Protein AF-A0AAW4X0J6-F1 (afdb_monomer_lite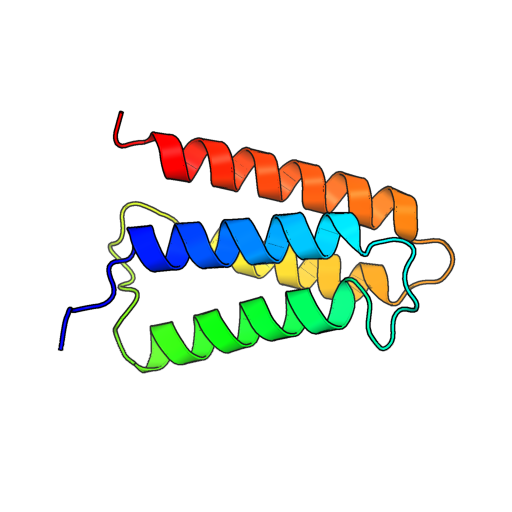)

Foldseek 3Di:
DPQCAPLNLLVVLLVLLVQLLVQLPPDLVPGNLVSLVVNLVVVVVCVVVVSDDPPDPDDVVVLNVLSVVLNVQSVDPPSSVVSNVSSVVSSVVSVVSSPPPD

InterPro domains:
  IPR046074 Protein of unknown function DUF6092 [PF19585] (8-97)

pLDDT: mean 88.05, std 10.99, range [46.91, 97.56]

Sequence (102 aa):
MSELSQKEVLKLISHMTSSARGLIYEPKSYGPFRLIDSIIKLYQTLEEADVIKENGETDFDEIISELEAVKRDCLEEDCQEDCAEKLDAIINKLVVELNKEI

Organism: NCBI:txid2886943

Structure (mmCIF, N/CA/C/O backbone):
data_AF-A0AAW4X0J6-F1
#
_entry.id   AF-A0AAW4X0J6-F1
#
loop_
_atom_site.group_PDB
_atom_site.id
_atom_site.type_symbol
_atom_site.label_atom_id
_atom_site.label_alt_id
_atom_site.label_comp_id
_atom_site.label_asym_id
_atom_site.label_entity_id
_atom_site.label_seq_id
_atom_site.pdbx_PDB_ins_code
_atom_site.Cartn_x
_atom_site.Cartn_y
_atom_site.Cartn_z
_atom_site.occupancy
_atom_site.B_iso_or_equiv
_atom_site.auth_seq_id
_atom_site.auth_comp_id
_atom_site.auth_asym_id
_atom_site.auth_atom_id
_atom_site.pdbx_PDB_model_num
ATOM 1 N N . MET A 1 1 ? -5.485 -11.920 23.346 1.00 46.91 1 MET A N 1
ATOM 2 C CA . MET A 1 1 ? -4.741 -11.469 22.150 1.00 46.91 1 MET A CA 1
ATOM 3 C C . MET A 1 1 ? -4.921 -9.966 22.093 1.00 46.91 1 MET A C 1
ATOM 5 O O . MET A 1 1 ? -6.025 -9.538 22.399 1.00 46.91 1 MET A O 1
ATOM 9 N N . SER A 1 2 ? -3.873 -9.177 21.843 1.00 55.34 2 SER A N 1
ATOM 10 C CA . SER A 1 2 ? -4.069 -7.740 21.612 1.00 55.34 2 SER A CA 1
ATOM 11 C C . SER A 1 2 ? -4.924 -7.579 20.359 1.00 55.34 2 SER A C 1
ATOM 13 O O . SER A 1 2 ? -4.655 -8.240 19.356 1.00 55.34 2 SER A O 1
ATOM 15 N N . GLU A 1 3 ? -5.979 -6.777 20.438 1.00 65.38 3 GLU A N 1
ATOM 16 C CA . GLU A 1 3 ? -6.766 -6.414 19.262 1.00 65.38 3 GLU A CA 1
ATOM 17 C C . GLU A 1 3 ? -5.874 -5.584 18.335 1.00 65.38 3 GLU A C 1
ATOM 19 O O . GLU A 1 3 ? -5.185 -4.675 18.799 1.00 65.38 3 GLU A O 1
ATOM 24 N N . LEU A 1 4 ? -5.831 -5.941 17.050 1.00 76.25 4 LEU A N 1
ATOM 25 C CA . LEU A 1 4 ? -5.107 -5.168 16.048 1.00 76.25 4 LEU A CA 1
ATOM 26 C C . LEU A 1 4 ? -5.902 -3.883 15.795 1.00 76.25 4 LEU A C 1
ATOM 28 O O . LEU A 1 4 ? -7.049 -3.939 15.362 1.00 76.25 4 LEU A O 1
ATOM 32 N N . SER A 1 5 ? -5.316 -2.731 16.097 1.00 83.69 5 SER A N 1
ATOM 33 C CA . SER A 1 5 ? -5.966 -1.434 15.894 1.00 83.69 5 SER A CA 1
ATOM 34 C C . SER A 1 5 ? -5.904 -0.992 14.428 1.00 83.69 5 SER A C 1
ATOM 36 O O . SER A 1 5 ? -4.947 -1.303 13.714 1.00 83.69 5 SER A O 1
ATOM 38 N N . GLN A 1 6 ? -6.868 -0.175 13.984 1.00 85.06 6 GLN A N 1
ATOM 39 C CA . GLN A 1 6 ? -6.821 0.460 12.656 1.00 85.06 6 GLN A CA 1
ATOM 40 C C . GLN A 1 6 ? -5.508 1.224 12.430 1.00 85.06 6 GLN A C 1
ATOM 42 O O . GLN A 1 6 ? -4.935 1.173 11.346 1.00 85.06 6 GLN A O 1
ATOM 47 N N . LYS A 1 7 ? -4.966 1.858 13.475 1.00 86.50 7 LYS A N 1
ATOM 48 C CA . LYS A 1 7 ? -3.672 2.549 13.417 1.00 86.50 7 LYS A CA 1
ATOM 49 C C . LYS A 1 7 ? -2.501 1.604 13.142 1.00 86.50 7 LYS A C 1
ATOM 51 O O . LYS A 1 7 ? -1.570 1.970 12.428 1.00 86.50 7 LYS A O 1
ATOM 56 N N . GLU A 1 8 ? -2.508 0.399 13.707 1.00 89.56 8 GLU A N 1
ATOM 57 C CA . GLU A 1 8 ? -1.485 -0.616 13.419 1.00 89.56 8 GLU A CA 1
ATOM 58 C C . GLU A 1 8 ? -1.596 -1.136 11.988 1.00 89.56 8 GLU A C 1
ATOM 60 O O . GLU A 1 8 ? -0.573 -1.285 11.318 1.00 89.56 8 GLU A O 1
ATOM 65 N N . VAL A 1 9 ? -2.821 -1.324 11.493 1.00 90.69 9 VAL A N 1
ATOM 66 C CA . VAL A 1 9 ? -3.067 -1.663 10.087 1.00 90.69 9 VAL A CA 1
ATOM 67 C C . VAL A 1 9 ? -2.554 -0.558 9.164 1.00 90.69 9 VAL A C 1
ATOM 69 O O . VAL A 1 9 ? -1.798 -0.840 8.236 1.00 90.69 9 VAL A O 1
ATOM 72 N N . LEU A 1 10 ? -2.880 0.705 9.449 1.00 92.12 10 LEU A N 1
ATOM 73 C CA . LEU A 1 10 ? -2.422 1.851 8.666 1.00 92.12 10 LEU A CA 1
ATOM 74 C C . LEU A 1 10 ? -0.892 1.938 8.624 1.00 92.12 10 LEU A C 1
ATOM 76 O O . LEU A 1 10 ? -0.311 2.155 7.560 1.00 92.12 10 LEU A O 1
ATOM 80 N N . LYS A 1 11 ? -0.216 1.709 9.757 1.00 93.69 11 LYS A N 1
ATOM 81 C CA . LYS A 1 11 ? 1.254 1.643 9.813 1.00 93.69 11 LYS A CA 1
ATOM 82 C C . LYS A 1 11 ? 1.813 0.516 8.950 1.00 93.69 11 LYS A C 1
ATOM 84 O O . LYS A 1 11 ? 2.811 0.725 8.261 1.00 93.69 11 LYS A O 1
ATOM 89 N N . LEU A 1 12 ? 1.188 -0.661 8.979 1.00 95.38 12 LEU A N 1
ATOM 90 C CA . LEU A 1 12 ? 1.619 -1.804 8.179 1.00 95.38 12 LEU A CA 1
ATOM 91 C C . LEU A 1 12 ? 1.453 -1.528 6.680 1.00 95.38 12 LEU A C 1
ATOM 93 O O . LEU A 1 12 ? 2.414 -1.695 5.930 1.00 95.38 12 LEU A O 1
ATOM 97 N N . ILE A 1 13 ? 0.290 -1.026 6.260 1.00 95.69 13 ILE A N 1
ATOM 98 C CA . ILE A 1 13 ? 0.041 -0.617 4.871 1.00 95.69 13 ILE A CA 1
ATOM 99 C C . ILE A 1 13 ? 1.058 0.449 4.445 1.00 95.69 13 ILE A C 1
ATOM 101 O O . ILE A 1 13 ? 1.698 0.301 3.409 1.00 95.69 13 ILE A O 1
ATOM 105 N N . SER A 1 14 ? 1.314 1.457 5.282 1.00 96.62 14 SER A N 1
ATOM 106 C CA . SER A 1 14 ? 2.325 2.497 5.021 1.00 96.62 14 SER A CA 1
ATOM 107 C C . SER A 1 14 ? 3.730 1.934 4.814 1.00 96.62 14 SER A C 1
ATOM 109 O O . SER A 1 14 ? 4.448 2.331 3.889 1.00 96.62 14 SER A O 1
ATOM 111 N N . HIS A 1 15 ? 4.131 0.975 5.647 1.00 97.44 15 HIS A N 1
ATOM 112 C CA . HIS A 1 15 ? 5.419 0.307 5.513 1.00 97.44 15 HIS A CA 1
ATOM 113 C C . HIS A 1 15 ? 5.513 -0.516 4.220 1.00 97.44 15 HIS A C 1
ATOM 115 O O . HIS A 1 15 ? 6.524 -0.463 3.519 1.00 97.44 15 HIS A O 1
ATOM 121 N N . MET A 1 16 ? 4.461 -1.258 3.877 1.00 97.38 16 MET A N 1
ATOM 122 C CA . MET A 1 16 ? 4.435 -2.072 2.664 1.00 97.38 16 MET A CA 1
ATOM 123 C C . MET A 1 16 ? 4.400 -1.206 1.397 1.00 97.38 16 MET A C 1
ATOM 125 O O . MET A 1 16 ? 5.131 -1.499 0.455 1.00 97.38 16 MET A O 1
ATOM 129 N N . THR A 1 17 ? 3.635 -0.111 1.380 1.00 97.19 17 THR A N 1
ATOM 130 C CA . THR A 1 17 ? 3.570 0.819 0.239 1.00 97.19 17 THR A CA 1
ATOM 131 C C . THR A 1 17 ? 4.912 1.513 -0.003 1.00 97.19 17 THR A C 1
ATOM 133 O O . THR A 1 17 ? 5.407 1.530 -1.129 1.00 97.19 17 THR A O 1
ATOM 136 N N . SER A 1 18 ? 5.557 2.025 1.051 1.00 97.25 18 SER A N 1
ATOM 137 C CA . SER A 1 18 ? 6.899 2.626 0.940 1.00 97.25 18 SER A CA 1
ATOM 138 C C . SER A 1 18 ? 7.965 1.611 0.519 1.00 97.25 18 SER A C 1
ATOM 140 O O . SER A 1 18 ? 8.863 1.928 -0.261 1.00 97.25 18 SER A O 1
ATOM 142 N N . SER A 1 19 ? 7.827 0.359 0.953 1.00 96.38 19 SER A N 1
ATOM 143 C CA . SER A 1 19 ? 8.681 -0.736 0.492 1.00 96.38 19 SER A CA 1
ATOM 144 C C . SER A 1 19 ? 8.435 -1.059 -0.986 1.00 96.38 19 SER A C 1
ATOM 146 O O . SER A 1 19 ? 9.395 -1.235 -1.731 1.00 96.38 19 SER A O 1
ATOM 148 N N . ALA A 1 20 ? 7.180 -1.063 -1.454 1.00 94.88 20 ALA A N 1
ATOM 149 C CA . ALA A 1 20 ? 6.851 -1.275 -2.868 1.00 94.88 20 ALA A CA 1
ATOM 150 C C . ALA A 1 20 ? 7.485 -0.187 -3.740 1.00 94.88 20 ALA A C 1
ATOM 152 O O . ALA A 1 20 ? 8.086 -0.489 -4.770 1.00 94.88 20 ALA A O 1
ATOM 153 N N . ARG A 1 21 ? 7.450 1.064 -3.272 1.00 95.56 21 ARG A N 1
ATOM 154 C CA . ARG A 1 21 ? 8.120 2.196 -3.918 1.00 95.56 21 ARG A CA 1
ATOM 155 C C . ARG A 1 21 ? 9.635 2.012 -4.039 1.00 95.56 21 ARG A C 1
ATOM 157 O O . ARG A 1 21 ? 10.210 2.382 -5.065 1.00 95.56 21 ARG A O 1
ATOM 164 N N . GLY A 1 22 ? 10.274 1.433 -3.023 1.00 94.38 22 GLY A N 1
ATOM 165 C CA . GLY A 1 22 ? 11.704 1.105 -3.038 1.00 94.38 22 GLY A CA 1
ATOM 166 C C . GLY A 1 22 ? 12.074 -0.028 -4.001 1.00 94.38 22 GLY A C 1
ATOM 167 O O . GLY A 1 22 ? 13.221 -0.117 -4.426 1.00 94.38 22 GLY A O 1
ATOM 168 N N . LEU A 1 23 ? 11.104 -0.861 -4.385 1.00 93.00 23 LEU A N 1
ATOM 169 C CA . LEU A 1 23 ? 11.291 -1.999 -5.286 1.00 93.00 23 LEU A CA 1
ATOM 170 C C . LEU A 1 23 ? 10.965 -1.669 -6.749 1.00 93.00 23 LEU A C 1
ATOM 172 O O . LEU A 1 23 ? 10.952 -2.577 -7.567 1.00 93.00 23 LEU A O 1
ATOM 176 N N . ILE A 1 24 ? 10.699 -0.408 -7.112 1.00 91.75 24 ILE A N 1
ATOM 177 C CA . ILE A 1 24 ? 10.150 -0.051 -8.435 1.00 91.75 24 ILE A CA 1
ATOM 178 C C . ILE A 1 24 ? 11.008 -0.499 -9.633 1.00 91.75 24 ILE A C 1
ATOM 180 O O . ILE A 1 24 ? 10.477 -0.779 -10.705 1.00 91.75 24 ILE A O 1
ATOM 184 N N . TYR A 1 25 ? 12.323 -0.613 -9.442 1.00 89.62 25 TYR A N 1
ATOM 185 C CA . TYR A 1 25 ? 13.269 -1.068 -10.466 1.00 89.62 25 TYR A CA 1
ATOM 186 C C . TYR A 1 25 ? 13.533 -2.580 -10.430 1.00 89.62 25 TYR A C 1
ATOM 188 O O . TYR A 1 25 ? 14.253 -3.100 -11.281 1.00 89.62 25 TYR A O 1
ATOM 196 N N . GLU A 1 26 ? 12.960 -3.295 -9.461 1.00 88.56 26 GLU A N 1
ATOM 197 C CA . GLU A 1 26 ? 13.024 -4.750 -9.406 1.00 88.56 26 GLU A CA 1
ATOM 198 C C . GLU A 1 26 ? 12.080 -5.370 -10.446 1.00 88.56 26 GLU A C 1
ATOM 200 O O . GLU A 1 26 ? 11.029 -4.805 -10.769 1.00 88.56 26 GLU A O 1
ATOM 205 N N . PRO A 1 27 ? 12.390 -6.570 -10.959 1.00 85.00 27 PRO A N 1
ATOM 206 C CA . PRO A 1 27 ? 11.536 -7.245 -11.927 1.00 85.00 27 PRO A CA 1
ATOM 207 C C . PRO A 1 27 ? 10.087 -7.393 -11.468 1.00 85.00 27 PRO A C 1
ATOM 209 O O . PRO A 1 27 ? 9.809 -7.881 -10.374 1.00 85.00 27 PRO A O 1
ATOM 212 N N . LYS A 1 28 ? 9.147 -7.059 -12.360 1.00 72.25 28 LYS A N 1
ATOM 213 C CA . LYS A 1 28 ? 7.692 -7.030 -12.112 1.00 72.25 28 LYS A CA 1
ATOM 214 C C . LYS A 1 28 ? 7.162 -8.260 -11.372 1.00 72.25 28 LYS A C 1
ATOM 216 O O . LYS A 1 28 ? 6.309 -8.149 -10.49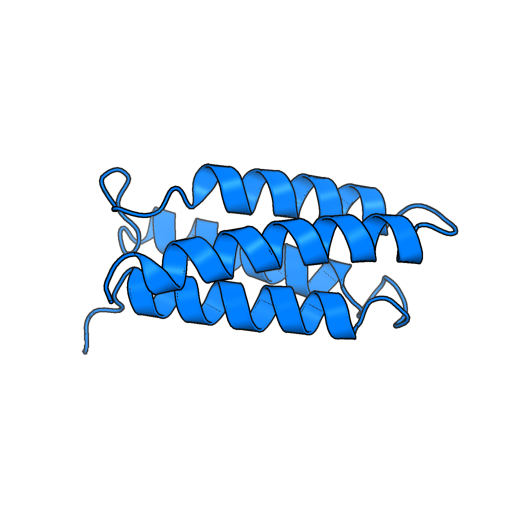8 1.00 72.25 28 LYS A O 1
ATOM 221 N N . SER A 1 29 ? 7.698 -9.441 -11.683 1.00 72.50 29 SER A N 1
ATOM 222 C CA . SER A 1 29 ? 7.293 -10.702 -11.061 1.00 72.50 29 SER A CA 1
ATOM 223 C C . SER A 1 29 ? 7.578 -10.799 -9.563 1.00 72.50 29 SER A C 1
ATOM 225 O O . SER A 1 29 ? 6.998 -11.672 -8.934 1.00 72.50 29 SER A O 1
ATOM 227 N N . TYR A 1 30 ? 8.460 -9.979 -8.988 1.00 74.88 30 TYR A N 1
ATOM 228 C CA . TYR A 1 30 ? 8.776 -9.971 -7.551 1.00 74.88 30 TYR A CA 1
ATOM 229 C C . TYR A 1 30 ? 9.078 -8.574 -6.971 1.00 74.88 30 TYR A C 1
ATOM 231 O O . TYR A 1 30 ? 9.402 -8.475 -5.792 1.00 74.88 30 TYR A O 1
ATOM 239 N N . GLY A 1 31 ? 8.938 -7.517 -7.774 1.00 79.62 31 GLY A N 1
ATOM 240 C CA . GLY A 1 31 ? 9.074 -6.117 -7.378 1.00 79.62 31 GLY A CA 1
ATOM 241 C C . GLY A 1 31 ? 7.767 -5.518 -6.832 1.00 79.62 31 GLY A C 1
ATOM 242 O O . GLY A 1 31 ? 7.062 -6.181 -6.062 1.00 79.62 31 GLY A O 1
ATOM 243 N N . PRO A 1 32 ? 7.395 -4.284 -7.221 1.00 88.88 32 PRO A N 1
ATOM 244 C CA . PRO A 1 32 ? 6.330 -3.519 -6.566 1.00 88.88 32 PRO A CA 1
ATOM 245 C C . PRO A 1 32 ? 4.969 -4.218 -6.669 1.00 88.88 32 PRO A C 1
ATOM 247 O O . PRO A 1 32 ? 4.205 -4.238 -5.708 1.00 88.88 32 PRO A O 1
ATOM 250 N N . PHE A 1 33 ? 4.700 -4.871 -7.804 1.00 90.81 33 PHE A N 1
ATOM 251 C CA . PHE A 1 33 ? 3.428 -5.528 -8.096 1.00 90.81 33 PHE A CA 1
ATOM 252 C C . PHE A 1 33 ? 3.009 -6.537 -7.019 1.00 90.81 33 PHE A C 1
ATOM 254 O O . PHE A 1 33 ? 1.891 -6.471 -6.515 1.00 90.81 33 PHE A O 1
ATOM 261 N N . ARG A 1 34 ? 3.894 -7.474 -6.642 1.00 90.38 34 ARG A N 1
ATOM 262 C CA . ARG A 1 34 ? 3.545 -8.523 -5.666 1.00 90.38 34 ARG A CA 1
ATOM 263 C C . ARG A 1 34 ? 3.285 -7.954 -4.285 1.00 90.38 34 ARG A C 1
ATOM 265 O O . ARG A 1 34 ? 2.436 -8.476 -3.565 1.00 90.38 34 ARG A O 1
ATOM 272 N N . LEU A 1 35 ? 4.026 -6.916 -3.911 1.00 93.38 35 LEU A N 1
ATOM 273 C CA . LEU A 1 35 ? 3.852 -6.298 -2.612 1.00 93.38 35 LEU A CA 1
ATOM 274 C C . LEU A 1 35 ? 2.534 -5.524 -2.564 1.00 93.38 35 LEU A C 1
ATOM 276 O O . LEU A 1 35 ? 1.770 -5.726 -1.630 1.00 93.38 35 LEU A O 1
ATOM 280 N N . ILE A 1 36 ? 2.210 -4.761 -3.612 1.00 95.19 36 ILE A N 1
ATOM 281 C CA . ILE A 1 36 ? 0.915 -4.080 -3.746 1.00 95.19 36 ILE A CA 1
ATOM 282 C C . ILE A 1 36 ? -0.243 -5.089 -3.737 1.00 95.19 36 ILE A C 1
ATOM 284 O O . ILE A 1 36 ? -1.205 -4.917 -2.993 1.00 95.19 36 ILE A O 1
ATOM 288 N N . ASP A 1 37 ? -0.136 -6.189 -4.488 1.00 94.62 37 ASP A N 1
ATOM 289 C CA . ASP A 1 37 ? -1.145 -7.259 -4.477 1.00 94.62 37 ASP A CA 1
ATOM 290 C C . ASP A 1 37 ? -1.324 -7.881 -3.082 1.00 94.62 37 ASP A C 1
ATOM 292 O O . ASP A 1 37 ? -2.439 -8.202 -2.675 1.00 94.62 37 ASP A O 1
ATOM 296 N N . SER A 1 38 ? -0.231 -8.004 -2.323 1.00 95.12 38 SER A N 1
ATOM 297 C CA . SER A 1 38 ? -0.267 -8.493 -0.943 1.00 95.12 38 SER A CA 1
ATOM 298 C C . SER A 1 38 ? -0.937 -7.499 0.009 1.00 95.12 38 SER A C 1
ATOM 300 O O . SER A 1 38 ? -1.653 -7.937 0.904 1.00 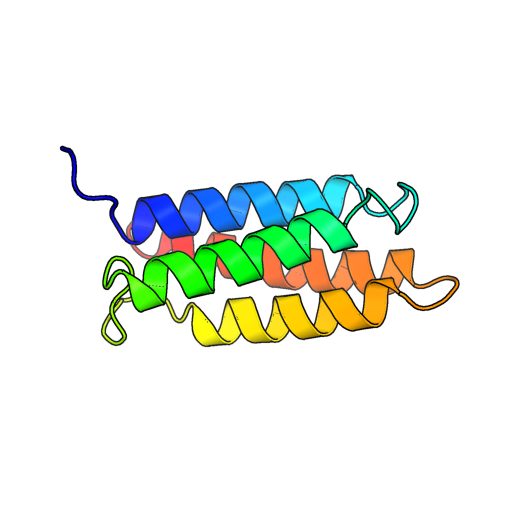95.12 38 SER A O 1
ATOM 302 N N . ILE A 1 39 ? -0.751 -6.187 -0.187 1.00 96.75 39 ILE A N 1
ATOM 303 C CA . ILE A 1 39 ? -1.440 -5.141 0.592 1.00 96.75 39 ILE A CA 1
ATOM 304 C C . ILE A 1 39 ? -2.953 -5.240 0.387 1.00 96.75 39 ILE A C 1
ATOM 306 O O . ILE A 1 39 ? -3.698 -5.268 1.362 1.00 96.75 39 ILE A O 1
ATOM 310 N N . ILE A 1 40 ? -3.400 -5.351 -0.867 1.00 96.56 40 ILE A N 1
ATOM 311 C CA . ILE A 1 40 ? -4.828 -5.437 -1.211 1.00 96.56 40 ILE A CA 1
ATOM 312 C C . ILE A 1 40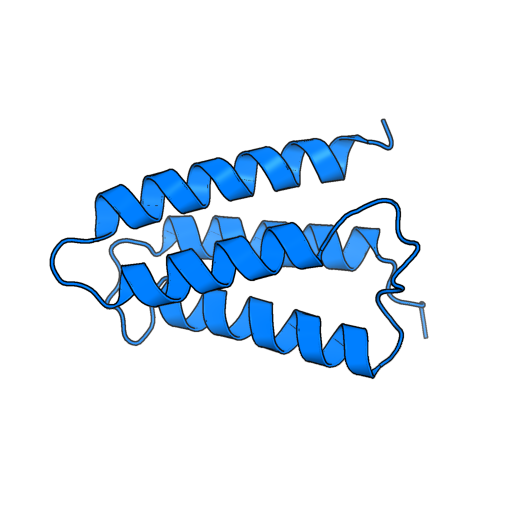 ? -5.463 -6.682 -0.578 1.00 96.56 40 ILE A C 1
ATOM 314 O O . ILE A 1 40 ? -6.495 -6.588 0.080 1.00 96.56 40 ILE A O 1
ATOM 318 N N . LYS A 1 41 ? -4.812 -7.846 -0.701 1.00 96.69 41 LYS A N 1
ATOM 319 C CA . LYS A 1 41 ? -5.297 -9.095 -0.087 1.00 96.69 41 LYS A CA 1
ATOM 320 C C . LYS A 1 41 ? -5.308 -9.039 1.435 1.00 96.69 41 LYS A C 1
ATOM 322 O O . LYS A 1 41 ? -6.213 -9.589 2.057 1.00 96.69 41 LYS A O 1
ATOM 327 N N . LEU A 1 42 ? -4.302 -8.402 2.038 1.00 95.62 42 LEU A N 1
ATOM 328 C CA . LEU A 1 42 ? -4.259 -8.187 3.480 1.00 95.62 42 LEU A CA 1
ATOM 329 C C . LEU A 1 42 ? -5.449 -7.337 3.926 1.00 95.62 42 LEU A C 1
ATOM 331 O O . LEU A 1 42 ? -6.131 -7.729 4.865 1.00 95.62 42 LEU A O 1
ATOM 335 N N . TYR A 1 43 ? -5.711 -6.221 3.244 1.00 94.00 43 TYR A N 1
ATOM 336 C CA . TYR A 1 43 ? -6.854 -5.361 3.536 1.00 94.00 43 TYR A CA 1
ATOM 337 C C . TYR A 1 43 ? -8.175 -6.135 3.463 1.00 94.00 43 TYR A C 1
ATOM 339 O O . TYR A 1 43 ? -8.878 -6.189 4.464 1.00 94.00 43 TYR A O 1
ATOM 347 N N . GLN A 1 44 ? -8.434 -6.838 2.355 1.00 94.00 44 GLN A N 1
ATOM 348 C CA . GLN A 1 44 ? -9.633 -7.672 2.183 1.00 94.00 44 GLN A CA 1
ATOM 349 C C . GLN A 1 44 ? -9.779 -8.710 3.305 1.00 94.00 44 GLN A C 1
ATOM 351 O O . GLN A 1 44 ? -10.849 -8.877 3.876 1.00 94.00 44 GLN A O 1
ATOM 356 N N . THR A 1 45 ? -8.682 -9.373 3.684 1.00 94.19 45 THR A N 1
ATOM 357 C CA . THR A 1 45 ? -8.696 -10.363 4.776 1.00 94.19 45 THR A CA 1
ATOM 358 C C . THR A 1 45 ? -9.038 -9.721 6.126 1.00 94.19 45 THR A C 1
ATOM 360 O O . THR A 1 45 ? -9.713 -10.332 6.951 1.00 94.19 45 THR A O 1
ATOM 363 N N . LEU A 1 46 ? -8.540 -8.509 6.386 1.00 91.12 46 LEU A N 1
ATOM 364 C CA . LEU A 1 46 ? -8.788 -7.781 7.633 1.00 91.12 46 LEU A CA 1
ATOM 365 C C . LEU A 1 46 ? -10.198 -7.181 7.684 1.00 91.12 46 LEU A C 1
ATOM 367 O O . LEU A 1 46 ? -10.793 -7.132 8.760 1.00 91.12 46 LEU A O 1
ATOM 371 N N . GLU A 1 47 ? -10.721 -6.749 6.542 1.00 88.62 47 GLU A N 1
ATOM 372 C CA . GLU A 1 47 ? -12.098 -6.292 6.367 1.00 88.62 47 GLU A CA 1
ATOM 373 C C . GLU A 1 47 ? -13.086 -7.449 6.595 1.00 88.62 47 GLU A C 1
ATOM 375 O O . GLU A 1 47 ? -13.954 -7.356 7.460 1.00 88.62 47 GLU A O 1
ATOM 380 N N . GLU A 1 48 ? -12.891 -8.595 5.930 1.00 90.50 48 GLU A N 1
ATOM 381 C CA . GLU A 1 48 ? -13.708 -9.807 6.117 1.00 90.50 48 GLU A CA 1
ATOM 382 C C . GLU A 1 48 ? -13.690 -10.325 7.567 1.00 90.50 48 GLU A C 1
ATOM 384 O O . GLU A 1 48 ? -14.644 -10.957 8.027 1.00 90.50 48 GLU A O 1
ATOM 389 N N . ALA A 1 49 ? -12.602 -10.061 8.297 1.00 88.81 49 ALA A N 1
ATOM 390 C CA . ALA A 1 49 ? -12.437 -10.422 9.701 1.00 88.81 49 ALA A CA 1
ATOM 391 C C . ALA A 1 49 ? -12.970 -9.364 10.695 1.00 88.81 49 ALA A C 1
ATOM 393 O O . ALA A 1 49 ? -12.788 -9.547 11.900 1.00 88.81 49 ALA A O 1
ATOM 394 N N . ASP A 1 50 ? -13.601 -8.280 10.221 1.00 85.25 50 ASP A N 1
ATOM 395 C CA . ASP A 1 50 ? -14.117 -7.151 11.023 1.00 85.25 50 ASP A CA 1
ATOM 396 C C . ASP A 1 50 ? -13.041 -6.465 11.899 1.00 85.25 50 ASP A C 1
ATOM 398 O O . ASP A 1 50 ? -13.310 -5.916 12.972 1.00 85.25 50 ASP A O 1
ATOM 402 N N . VAL A 1 51 ? -11.779 -6.503 11.448 1.00 83.38 51 VAL A N 1
ATOM 403 C CA . VAL A 1 51 ? -10.649 -5.815 12.102 1.00 83.38 51 VAL A CA 1
ATOM 404 C C . VAL A 1 51 ? -10.612 -4.339 11.700 1.00 83.38 51 VAL A C 1
ATOM 406 O O . VAL A 1 51 ? -10.286 -3.473 12.514 1.00 83.38 51 VAL A O 1
ATOM 409 N N . ILE A 1 52 ? -10.966 -4.041 10.449 1.00 80.06 52 ILE A N 1
ATOM 410 C CA . ILE A 1 52 ? -11.100 -2.681 9.921 1.00 80.06 52 ILE A CA 1
ATOM 411 C C . ILE A 1 52 ? -12.593 -2.418 9.730 1.00 80.06 52 ILE A C 1
ATOM 413 O O . ILE A 1 52 ? -13.239 -3.095 8.943 1.00 80.06 52 ILE A O 1
ATOM 417 N N . LYS A 1 53 ? -13.144 -1.450 10.464 1.00 71.44 53 LYS A N 1
ATOM 418 C CA . LYS A 1 53 ? -14.568 -1.090 10.398 1.00 71.44 53 LYS A CA 1
ATOM 419 C C . LYS A 1 53 ? -14.804 0.072 9.433 1.00 71.44 53 LYS A C 1
ATOM 421 O O . LYS A 1 53 ? -14.030 1.028 9.465 1.00 71.44 53 LYS A O 1
ATOM 426 N N . GLU A 1 54 ? -15.922 0.038 8.702 1.00 61.94 54 GLU A N 1
ATOM 427 C CA . GLU A 1 54 ? -16.389 1.099 7.776 1.00 61.94 54 GLU A CA 1
ATOM 428 C C . GLU A 1 54 ? -16.447 2.505 8.411 1.00 61.94 54 GLU A C 1
ATOM 430 O O . GLU A 1 54 ? -16.301 3.506 7.722 1.00 61.94 54 GLU A O 1
ATOM 435 N N . ASN A 1 55 ? -16.617 2.609 9.736 1.00 61.00 55 ASN A N 1
ATOM 436 C CA . ASN A 1 55 ? -16.725 3.892 10.451 1.00 61.00 55 ASN A CA 1
ATOM 437 C C . ASN A 1 55 ? -15.387 4.391 11.037 1.00 61.00 55 ASN A C 1
ATOM 439 O O . ASN A 1 55 ? -15.387 5.137 12.018 1.00 61.00 55 ASN A O 1
ATOM 443 N N . GLY A 1 56 ? -14.254 3.907 10.521 1.00 63.25 56 GLY A N 1
ATOM 444 C CA . GLY A 1 56 ? -12.922 4.351 10.938 1.00 63.25 56 GLY A CA 1
ATOM 445 C C . GLY A 1 56 ? -12.617 5.798 10.540 1.00 63.25 56 GLY A C 1
ATOM 446 O O . GLY A 1 56 ? -13.223 6.343 9.626 1.00 63.25 56 GLY A O 1
ATOM 447 N N . GLU A 1 57 ? -11.647 6.427 11.208 1.00 72.00 57 GLU A N 1
ATOM 448 C CA . GLU A 1 57 ? -11.188 7.788 10.867 1.00 72.00 57 GLU A CA 1
ATOM 449 C C . GLU A 1 57 ? -10.408 7.851 9.539 1.00 72.00 57 GLU A C 1
ATOM 451 O O . GLU A 1 57 ? -10.276 8.924 8.941 1.00 72.00 57 GLU A O 1
ATOM 456 N N . THR A 1 58 ? -9.896 6.706 9.079 1.00 81.00 58 THR A N 1
ATOM 457 C CA . THR A 1 58 ? -9.141 6.563 7.833 1.00 81.00 58 THR A CA 1
ATOM 458 C C . THR A 1 58 ? -9.974 5.850 6.778 1.00 81.00 58 THR A C 1
ATOM 460 O O . THR A 1 58 ? -10.453 4.739 7.005 1.00 81.00 58 THR A O 1
ATOM 463 N N . ASP A 1 59 ? -10.066 6.470 5.605 1.00 87.00 59 ASP A N 1
ATOM 464 C CA . ASP A 1 59 ? -10.659 5.881 4.408 1.00 87.00 59 ASP A CA 1
ATOM 465 C C . ASP A 1 59 ? -9.654 4.915 3.757 1.00 87.00 59 ASP A C 1
ATOM 467 O O . ASP A 1 59 ? -8.792 5.296 2.959 1.00 87.00 59 ASP A O 1
ATOM 471 N N . PHE A 1 60 ? -9.702 3.649 4.179 1.00 89.94 60 PHE A N 1
ATOM 472 C CA . PHE A 1 60 ? -8.863 2.607 3.589 1.00 89.94 60 PHE A CA 1
ATOM 473 C C . PHE A 1 60 ? -9.302 2.254 2.163 1.00 89.94 60 PHE A C 1
ATOM 475 O O . PHE A 1 60 ? -8.443 1.896 1.359 1.00 89.94 60 PHE A O 1
ATOM 482 N N . ASP A 1 61 ? -10.587 2.387 1.832 1.00 91.69 61 ASP A N 1
ATOM 483 C CA . ASP A 1 61 ? -11.123 2.062 0.507 1.00 91.69 61 ASP A CA 1
ATOM 484 C C . ASP A 1 61 ? -10.505 2.941 -0.579 1.00 91.69 61 ASP A C 1
ATOM 486 O O . ASP A 1 61 ? -10.075 2.439 -1.624 1.00 91.69 61 ASP A O 1
ATOM 490 N N . GLU A 1 62 ? -10.379 4.246 -0.318 1.00 93.00 62 GLU A N 1
ATOM 491 C CA . GLU A 1 62 ? -9.713 5.175 -1.232 1.00 93.00 62 GLU A CA 1
ATOM 492 C C . GLU A 1 62 ? -8.256 4.750 -1.486 1.00 93.00 62 GLU A C 1
ATOM 494 O O . GLU A 1 62 ? -7.837 4.594 -2.636 1.00 93.00 62 GLU A O 1
ATOM 499 N N . ILE A 1 63 ? -7.490 4.500 -0.418 1.00 94.94 63 ILE A N 1
ATOM 500 C CA . ILE A 1 63 ? -6.074 4.105 -0.504 1.00 94.94 63 ILE A CA 1
ATOM 501 C C . ILE A 1 63 ? -5.915 2.800 -1.293 1.00 94.94 63 ILE A C 1
ATOM 503 O O . ILE A 1 63 ? -5.013 2.671 -2.127 1.00 94.94 63 ILE A O 1
ATOM 507 N N . ILE A 1 64 ? -6.772 1.815 -1.024 1.00 96.00 64 ILE A N 1
ATOM 508 C CA . ILE A 1 64 ? -6.702 0.494 -1.651 1.00 96.00 64 ILE A CA 1
ATOM 509 C C . ILE A 1 64 ? -7.093 0.571 -3.128 1.00 96.00 64 ILE A C 1
ATOM 511 O O . ILE A 1 64 ? -6.408 -0.024 -3.961 1.00 96.00 64 ILE A O 1
ATOM 515 N N . SER A 1 65 ? -8.107 1.363 -3.477 1.00 95.88 65 SER A N 1
ATOM 516 C CA . SER A 1 65 ? -8.489 1.635 -4.868 1.00 95.88 65 SER A CA 1
ATOM 517 C C . SER A 1 65 ? -7.342 2.263 -5.674 1.00 95.88 65 SER A C 1
ATOM 519 O O . SER A 1 65 ? -7.056 1.848 -6.805 1.00 95.88 65 SER A O 1
ATOM 521 N N . GLU A 1 66 ? -6.608 3.212 -5.086 1.00 96.38 66 GLU A N 1
ATOM 522 C CA . GLU A 1 66 ? -5.433 3.811 -5.731 1.00 96.38 66 GLU A CA 1
ATOM 523 C C . GLU A 1 66 ? -4.283 2.814 -5.891 1.00 96.38 66 GLU A C 1
ATOM 525 O O . GLU A 1 66 ? -3.665 2.742 -6.956 1.00 96.38 66 GLU A O 1
ATOM 530 N N . LEU A 1 67 ? -4.030 1.984 -4.877 1.00 96.62 67 LEU A N 1
ATOM 531 C CA . LEU A 1 67 ? -3.053 0.898 -4.965 1.00 96.62 67 LEU A CA 1
ATOM 532 C C . LEU A 1 67 ? -3.428 -0.127 -6.044 1.00 96.62 67 LEU A C 1
ATOM 534 O O . LEU A 1 67 ? -2.551 -0.613 -6.759 1.00 96.62 67 LEU A O 1
ATOM 538 N N . GLU A 1 68 ? -4.710 -0.440 -6.222 1.00 95.69 68 GLU A N 1
ATOM 539 C CA . GLU A 1 68 ? -5.172 -1.292 -7.318 1.00 95.69 68 GLU A CA 1
ATOM 540 C C . GLU A 1 68 ? -4.924 -0.677 -8.695 1.00 95.69 68 GLU A C 1
ATOM 542 O O . GLU A 1 68 ? -4.578 -1.406 -9.631 1.00 95.69 68 GLU A O 1
ATOM 547 N N . ALA A 1 69 ? -5.084 0.641 -8.835 1.00 94.38 69 ALA A N 1
ATOM 548 C CA . ALA A 1 69 ? -4.743 1.344 -10.067 1.00 94.38 69 ALA A CA 1
ATOM 549 C C . ALA A 1 69 ? -3.245 1.225 -10.364 1.00 94.38 69 ALA A C 1
ATOM 551 O O . ALA A 1 69 ? -2.878 0.721 -11.424 1.00 94.38 69 ALA A O 1
ATOM 552 N N . VAL A 1 70 ? -2.392 1.536 -9.382 1.00 93.88 70 VAL A N 1
ATOM 553 C CA . VAL A 1 70 ? -0.936 1.376 -9.509 1.00 93.88 70 VAL A CA 1
ATOM 554 C C . VAL A 1 70 ? -0.557 -0.067 -9.841 1.00 93.88 70 VAL A C 1
ATOM 556 O O . VAL A 1 70 ? 0.299 -0.303 -10.690 1.00 93.88 70 VAL A O 1
ATOM 559 N N . LYS A 1 71 ? -1.208 -1.060 -9.220 1.00 92.19 71 LYS A N 1
ATOM 560 C CA . LYS A 1 71 ? -0.959 -2.480 -9.504 1.00 92.19 71 LYS A CA 1
ATOM 561 C C . LYS A 1 71 ? -1.130 -2.806 -10.988 1.00 92.19 71 LYS A C 1
ATOM 563 O O . LYS A 1 71 ? -0.332 -3.574 -11.523 1.00 92.19 71 LYS A O 1
ATOM 568 N N . ARG A 1 72 ? -2.174 -2.270 -11.632 1.00 87.69 72 ARG A N 1
ATOM 569 C CA . ARG A 1 72 ? -2.430 -2.478 -13.067 1.00 87.69 72 ARG A CA 1
ATOM 570 C C . ARG A 1 72 ? -1.355 -1.802 -13.911 1.00 87.69 72 ARG A C 1
ATOM 572 O O . ARG A 1 72 ? -0.800 -2.453 -14.791 1.00 87.69 72 ARG A O 1
ATOM 579 N N . ASP A 1 73 ? -1.017 -0.564 -13.575 1.00 87.19 73 ASP A N 1
ATOM 580 C CA . ASP A 1 73 ? -0.041 0.238 -14.315 1.00 87.19 73 ASP A CA 1
ATOM 581 C C . ASP A 1 73 ? 1.365 -0.378 -14.256 1.00 87.19 73 ASP A C 1
ATOM 583 O O . ASP A 1 73 ? 2.074 -0.421 -15.256 1.00 87.19 73 ASP A O 1
ATOM 587 N N . CYS A 1 74 ? 1.751 -0.974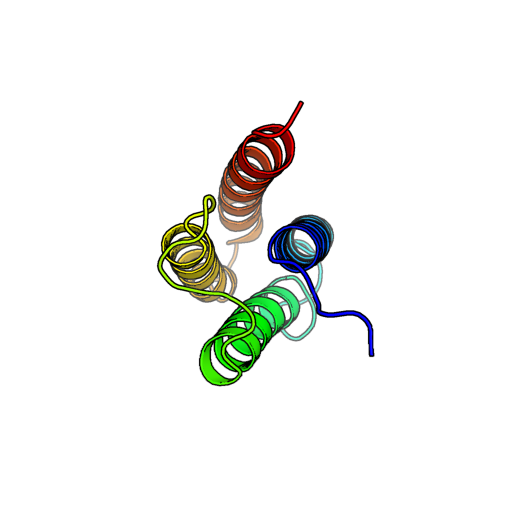 -13.121 1.00 83.50 74 CYS A N 1
ATOM 588 C CA . CYS A 1 74 ? 3.079 -1.579 -12.968 1.00 83.50 74 CYS A CA 1
ATOM 589 C C . CYS A 1 74 ? 3.293 -2.879 -13.768 1.00 83.50 74 CYS A C 1
ATOM 591 O O . CYS A 1 74 ? 4.358 -3.502 -13.686 1.00 83.50 74 CYS A O 1
ATOM 593 N N . LEU A 1 75 ? 2.293 -3.317 -14.537 1.00 84.56 75 LEU A N 1
ATOM 594 C CA . LEU A 1 75 ? 2.427 -4.402 -15.505 1.00 84.56 75 LEU A CA 1
ATOM 595 C C . LEU A 1 75 ? 2.853 -3.902 -16.893 1.00 84.56 75 LEU A C 1
ATOM 597 O O . LEU A 1 75 ? 3.401 -4.699 -17.661 1.00 84.56 75 LEU A O 1
ATOM 601 N N . GLU A 1 76 ? 2.675 -2.617 -17.200 1.00 85.62 76 GLU A N 1
ATOM 602 C CA . GLU A 1 76 ? 2.989 -2.017 -18.502 1.00 85.62 76 GLU A CA 1
ATOM 603 C C . GLU A 1 76 ? 4.501 -1.882 -18.733 1.00 85.62 76 GLU A C 1
ATOM 605 O O . GLU A 1 76 ? 5.298 -1.868 -17.795 1.00 85.62 76 GLU A O 1
ATOM 610 N N . GLU A 1 77 ? 4.948 -1.900 -19.988 1.00 82.00 77 GLU A N 1
ATOM 611 C CA . GLU A 1 77 ? 6.361 -1.650 -20.315 1.00 82.00 77 GLU A CA 1
ATOM 612 C C . GLU A 1 77 ? 6.743 -0.200 -19.981 1.00 82.00 77 GLU A C 1
ATOM 614 O O . GLU A 1 77 ? 5.914 0.694 -20.101 1.00 82.00 77 GLU A O 1
ATOM 619 N N . ASP A 1 78 ? 7.981 0.008 -19.519 1.00 85.88 78 ASP A N 1
ATOM 620 C CA . ASP A 1 78 ? 8.545 1.327 -19.185 1.00 85.88 78 ASP A CA 1
ATOM 621 C C . ASP A 1 78 ? 7.725 2.183 -18.186 1.00 85.88 78 ASP A C 1
ATOM 623 O O . ASP A 1 78 ? 7.794 3.408 -18.185 1.00 85.88 78 ASP A O 1
ATOM 627 N N . CYS A 1 79 ? 6.971 1.541 -17.287 1.00 87.88 79 CYS A N 1
ATOM 628 C CA . CYS A 1 79 ? 6.050 2.183 -16.340 1.00 87.88 79 CYS A CA 1
ATOM 629 C C . CYS A 1 79 ? 6.680 2.634 -15.003 1.00 87.88 79 CYS A C 1
ATOM 631 O O . CYS A 1 79 ? 5.962 3.038 -14.086 1.00 87.88 79 CYS A O 1
ATOM 633 N N . GLN A 1 80 ? 7.993 2.458 -14.807 1.00 90.06 80 GLN A N 1
ATOM 634 C CA . GLN A 1 80 ? 8.625 2.582 -13.486 1.00 90.06 80 GLN A CA 1
ATOM 635 C C . GLN A 1 80 ? 8.485 3.993 -12.906 1.00 90.06 80 GLN A C 1
ATOM 637 O O . GLN A 1 80 ? 8.188 4.127 -11.721 1.00 90.06 80 GLN A O 1
ATOM 642 N N . GLU A 1 81 ? 8.685 5.029 -13.721 1.00 91.62 81 GLU A N 1
ATOM 643 C CA . GLU A 1 81 ? 8.588 6.425 -13.277 1.00 91.62 81 GLU A CA 1
ATOM 644 C C . GLU A 1 81 ? 7.144 6.786 -12.900 1.00 91.62 81 GLU A C 1
ATOM 646 O O . GLU A 1 81 ? 6.903 7.241 -11.782 1.00 91.62 81 GLU A O 1
ATOM 651 N N . ASP A 1 82 ? 6.171 6.451 -13.748 1.00 91.44 82 ASP A N 1
ATOM 652 C CA . ASP A 1 82 ? 4.748 6.696 -13.479 1.00 91.44 82 ASP A CA 1
ATOM 653 C C . ASP A 1 82 ? 4.257 5.959 -12.222 1.00 91.44 82 ASP A C 1
ATOM 655 O O . ASP A 1 82 ? 3.543 6.518 -11.383 1.00 91.44 82 ASP A O 1
ATOM 659 N N . CYS A 1 83 ? 4.654 4.692 -12.054 1.00 92.44 83 CYS A N 1
ATOM 660 C CA . CYS A 1 83 ? 4.344 3.929 -10.847 1.00 92.44 83 CYS A CA 1
ATOM 661 C C . CYS A 1 83 ? 4.999 4.544 -9.605 1.00 92.44 83 CYS A C 1
ATOM 663 O O . CYS A 1 83 ? 4.384 4.575 -8.538 1.00 92.44 83 CYS A O 1
ATOM 665 N N . ALA A 1 84 ? 6.242 5.016 -9.723 1.00 94.31 84 ALA A N 1
ATOM 666 C CA . ALA A 1 84 ? 6.948 5.681 -8.639 1.00 94.31 84 ALA A CA 1
ATOM 667 C C . ALA A 1 84 ? 6.218 6.953 -8.189 1.00 94.31 84 ALA A C 1
ATOM 669 O O . ALA A 1 84 ? 5.970 7.098 -6.993 1.00 94.31 84 ALA A O 1
ATOM 670 N N . GLU A 1 85 ? 5.820 7.820 -9.121 1.00 95.50 85 GLU A N 1
ATOM 671 C CA . GLU A 1 85 ? 5.097 9.059 -8.812 1.00 95.50 85 GLU A CA 1
ATOM 672 C C . GLU A 1 85 ? 3.753 8.791 -8.124 1.00 95.50 85 GLU A C 1
ATOM 674 O O . GLU A 1 85 ? 3.424 9.422 -7.116 1.00 95.50 85 GLU A O 1
ATOM 679 N N . LYS A 1 86 ? 2.988 7.811 -8.619 1.00 95.75 86 LYS A N 1
ATOM 680 C CA . LYS A 1 86 ? 1.706 7.430 -8.010 1.00 95.75 86 LYS A CA 1
ATOM 681 C C . LYS A 1 86 ? 1.889 6.846 -6.610 1.00 95.75 86 LYS A C 1
ATOM 683 O O . LYS A 1 86 ? 1.141 7.193 -5.699 1.00 95.75 86 LYS A O 1
ATOM 688 N N . LEU A 1 87 ? 2.900 6.000 -6.409 1.00 96.06 87 LEU A N 1
ATOM 689 C CA . LEU A 1 87 ? 3.231 5.481 -5.080 1.00 96.06 87 LEU A CA 1
ATOM 690 C C . LEU A 1 87 ? 3.677 6.598 -4.132 1.00 96.06 87 LEU A C 1
ATOM 692 O O . LEU A 1 87 ? 3.255 6.597 -2.979 1.00 96.06 87 LEU A O 1
ATOM 696 N N . ASP A 1 88 ? 4.467 7.566 -4.600 1.00 97.56 88 ASP A N 1
ATOM 697 C CA . ASP A 1 88 ? 4.876 8.727 -3.801 1.00 97.56 88 ASP A CA 1
ATOM 698 C C . ASP A 1 88 ? 3.653 9.569 -3.381 1.00 97.56 88 ASP A C 1
ATOM 700 O O . ASP A 1 88 ? 3.558 9.998 -2.228 1.00 97.56 88 ASP A O 1
ATOM 704 N N . ALA A 1 89 ? 2.663 9.740 -4.265 1.00 97.50 89 ALA A N 1
ATOM 705 C CA . ALA A 1 89 ? 1.399 10.399 -3.932 1.00 97.50 89 ALA A CA 1
ATOM 706 C C . ALA A 1 89 ? 0.606 9.642 -2.848 1.00 97.50 89 ALA A C 1
ATOM 708 O O . ALA A 1 89 ? 0.170 10.255 -1.869 1.00 97.50 89 ALA A O 1
ATOM 709 N N . ILE A 1 90 ? 0.480 8.316 -2.968 1.00 97.44 90 ILE A N 1
ATOM 710 C CA . ILE A 1 90 ? -0.199 7.475 -1.967 1.00 97.44 90 ILE A CA 1
ATOM 711 C C . ILE A 1 90 ? 0.550 7.513 -0.626 1.00 97.44 90 ILE A C 1
ATOM 713 O O . ILE A 1 90 ? -0.070 7.632 0.429 1.00 97.44 90 ILE A O 1
ATOM 717 N N . ILE A 1 91 ? 1.886 7.464 -0.637 1.00 97.50 91 ILE A N 1
ATOM 718 C CA . ILE A 1 91 ? 2.706 7.570 0.580 1.00 97.50 91 ILE A CA 1
ATOM 719 C C . ILE A 1 91 ? 2.450 8.900 1.288 1.00 97.50 91 ILE A C 1
ATOM 721 O O . ILE A 1 91 ? 2.285 8.917 2.506 1.00 97.50 91 ILE A O 1
ATOM 725 N N . ASN A 1 92 ? 2.359 10.007 0.549 1.00 96.56 92 ASN A N 1
ATOM 726 C CA . ASN A 1 92 ? 2.041 11.305 1.143 1.00 96.56 92 ASN A CA 1
ATOM 727 C C . ASN A 1 92 ? 0.655 11.314 1.804 1.00 96.56 92 ASN A C 1
ATOM 729 O O . ASN A 1 92 ? 0.522 11.839 2.910 1.00 96.56 92 ASN A O 1
ATOM 733 N N . LYS A 1 93 ? -0.357 10.689 1.187 1.00 95.38 93 LYS A N 1
ATOM 734 C CA . LYS A 1 93 ? -1.678 10.514 1.815 1.00 95.38 93 LYS A CA 1
ATOM 735 C C . LYS A 1 93 ? -1.584 9.704 3.105 1.00 95.38 93 LYS A C 1
ATOM 737 O O . LYS A 1 93 ? -2.069 10.144 4.141 1.00 95.38 93 LYS A O 1
ATOM 742 N N . LEU A 1 94 ? -0.881 8.574 3.073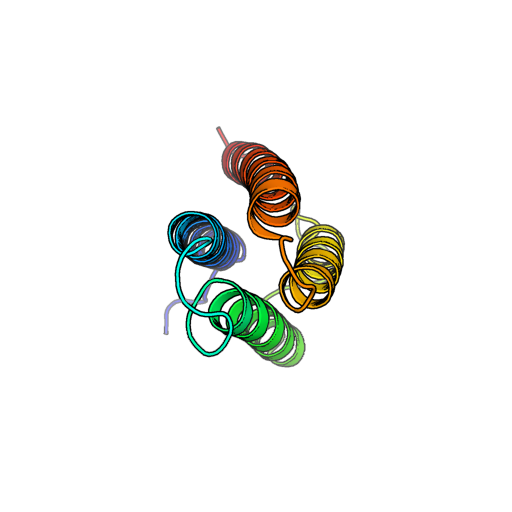 1.00 95.00 94 LEU A N 1
ATOM 743 C CA . LEU A 1 94 ? -0.666 7.716 4.242 1.00 95.00 94 LEU A CA 1
ATOM 744 C C . LEU A 1 94 ? 0.030 8.462 5.391 1.00 95.00 94 LEU A C 1
ATOM 746 O O . LEU A 1 94 ? -0.335 8.291 6.552 1.00 95.00 94 LEU A O 1
ATOM 750 N N . VAL A 1 95 ? 0.995 9.332 5.080 1.00 94.31 95 VAL A N 1
ATOM 751 C CA . VAL A 1 95 ? 1.644 10.203 6.072 1.00 94.31 95 VAL A CA 1
ATOM 752 C C . VAL A 1 95 ? 0.651 11.192 6.686 1.00 94.31 95 VAL A C 1
ATOM 754 O O . VAL A 1 95 ? 0.697 11.412 7.895 1.00 94.31 95 VAL A O 1
ATOM 757 N N . VAL A 1 96 ? -0.244 11.788 5.894 1.00 93.00 96 VAL A N 1
ATOM 758 C CA . VAL A 1 96 ? -1.300 12.672 6.415 1.00 93.00 96 VAL A CA 1
ATOM 759 C C . VAL A 1 96 ? -2.224 11.901 7.356 1.00 93.00 96 VAL A C 1
ATOM 761 O O . VAL A 1 96 ? -2.428 12.346 8.482 1.00 93.00 96 VAL A O 1
ATOM 764 N N . GLU A 1 97 ? -2.712 10.729 6.940 1.00 91.75 97 GLU A N 1
ATOM 765 C CA . GLU A 1 97 ? -3.580 9.871 7.758 1.00 91.75 97 GLU A CA 1
ATOM 766 C C . GLU A 1 97 ? -2.922 9.480 9.088 1.00 91.75 97 GLU A C 1
ATOM 768 O O . GLU A 1 97 ? -3.517 9.639 10.151 1.00 91.75 97 GLU A O 1
ATOM 773 N N . LEU A 1 98 ? -1.656 9.052 9.059 1.00 90.94 98 LEU A N 1
ATOM 774 C CA . LEU A 1 98 ? -0.909 8.668 10.263 1.00 90.94 98 LEU A CA 1
ATOM 775 C C . LEU A 1 98 ? -0.730 9.812 11.273 1.00 90.94 98 LEU A C 1
ATOM 777 O O . LEU A 1 98 ? -0.525 9.543 12.460 1.00 90.94 98 LEU A O 1
ATOM 781 N N . ASN A 1 99 ? -0.782 11.062 10.810 1.00 88.88 99 ASN A N 1
ATOM 782 C CA . ASN A 1 99 ? -0.582 12.256 11.627 1.00 88.88 99 ASN A CA 1
ATOM 783 C C . ASN A 1 99 ? -1.889 12.895 12.122 1.00 88.88 99 ASN A C 1
ATOM 785 O O . ASN A 1 99 ? -1.810 13.849 12.891 1.00 88.88 99 ASN A O 1
ATOM 789 N N . LYS A 1 100 ? -3.074 12.387 11.748 1.00 84.62 100 LYS A N 1
ATOM 790 C CA . LYS A 1 100 ? -4.371 12.925 12.214 1.00 84.62 100 LYS A CA 1
ATOM 791 C C . LYS A 1 100 ? -4.584 12.839 13.739 1.00 84.62 100 LYS A C 1
ATOM 793 O O . LYS A 1 100 ? -5.504 13.463 14.253 1.00 84.62 100 LYS A O 1
ATOM 798 N N . GLU A 1 101 ? -3.710 12.136 14.464 1.00 59.47 101 GLU A N 1
ATOM 799 C CA . GLU A 1 101 ? -3.745 11.972 15.926 1.00 59.47 101 GLU A CA 1
ATOM 800 C C . GLU A 1 101 ? -2.550 12.620 16.683 1.00 59.47 101 GLU A C 1
ATOM 802 O O . GLU A 1 101 ? -2.266 12.216 17.815 1.00 59.47 101 GLU A O 1
ATOM 807 N N . ILE A 1 102 ? -1.814 13.577 16.087 1.00 47.00 102 ILE A N 1
ATOM 808 C CA . ILE A 1 102 ? -0.836 14.431 16.812 1.00 47.00 102 ILE A CA 1
ATOM 809 C C . ILE A 1 102 ? -1.460 15.783 17.159 1.00 47.00 102 ILE A C 1
ATOM 811 O O . ILE A 1 102 ? -2.012 16.428 16.241 1.00 47.00 102 ILE A O 1
#

Secondary structure (DSSP, 8-state):
-PPPPHHHHHHHHHHHHHHHHHTTTS-TTTSHHHHHHHHHHHHHHHHHTTSS-TTSSS-HHHHHHHHHHHHHHTTSTT-HHHHHHHHHHHHHHHHHHHTTT-

Radius of gyration: 13.67 Å; chains: 1; bounding box: 30×26×42 Å